Protein AF-A0A7F8Q062-F1 (afdb_monomer_lite)

Radius of gyration: 27.03 Å; chains: 1; bounding box: 58×28×88 Å

Secondary structure (DSSP, 8-state):
-----PPPPPP----------------TTSPPPHHHHHHHTTSTT---------------GGGTT-HHHHHHHHHHHHTTS--TTTT-----

pLDDT: mean 70.4, std 19.66, range [35.47, 91.94]

Organism: Leptonychotes weddellii (NCBI:txid9713)

Structure (mmCIF, N/CA/C/O backbone):
data_AF-A0A7F8Q062-F1
#
_entry.id   AF-A0A7F8Q062-F1
#
loop_
_atom_site.group_PDB
_atom_site.id
_atom_site.type_symbol
_atom_site.label_atom_id
_atom_site.label_alt_id
_atom_site.label_comp_id
_atom_site.label_asym_id
_atom_site.label_entity_id
_atom_site.label_seq_id
_atom_site.pdbx_PDB_ins_code
_atom_site.Cartn_x
_atom_site.Cartn_y
_atom_site.Cartn_z
_atom_site.occupancy
_atom_site.B_iso_or_equiv
_atom_site.auth_seq_id
_atom_site.auth_comp_id
_atom_site.auth_asym_id
_atom_site.auth_atom_id
_atom_site.pdbx_PDB_model_num
ATOM 1 N N . MET A 1 1 ? 47.638 -0.864 -69.551 1.00 38.69 1 MET A N 1
ATOM 2 C CA . MET A 1 1 ? 47.219 0.462 -69.050 1.00 38.69 1 MET A CA 1
ATOM 3 C C . MET A 1 1 ? 46.490 0.240 -67.738 1.00 38.69 1 MET A C 1
ATOM 5 O O . MET A 1 1 ? 45.505 -0.483 -67.732 1.00 38.69 1 MET A O 1
ATOM 9 N N . ALA A 1 2 ? 47.055 0.742 -66.641 1.00 39.53 2 ALA A N 1
ATOM 10 C CA . ALA A 1 2 ? 46.538 0.595 -65.284 1.00 39.53 2 ALA A CA 1
ATOM 11 C C . ALA A 1 2 ? 45.602 1.769 -64.959 1.00 39.53 2 ALA A C 1
ATOM 13 O O . ALA A 1 2 ? 45.969 2.914 -65.212 1.00 39.53 2 ALA A O 1
ATOM 14 N N . ALA A 1 3 ? 44.423 1.492 -64.405 1.00 48.88 3 ALA A N 1
ATOM 15 C CA . ALA A 1 3 ? 43.553 2.503 -63.816 1.00 48.88 3 ALA A CA 1
ATOM 16 C C . ALA A 1 3 ? 43.575 2.308 -62.296 1.00 48.88 3 ALA A C 1
ATOM 18 O O . ALA A 1 3 ? 43.066 1.314 -61.783 1.00 48.88 3 ALA A O 1
ATOM 19 N N . GLY A 1 4 ? 44.243 3.227 -61.599 1.00 35.47 4 GLY A N 1
ATOM 20 C CA . GLY A 1 4 ? 44.168 3.351 -60.150 1.00 35.47 4 GLY A CA 1
ATOM 21 C C . GLY A 1 4 ? 42.887 4.085 -59.770 1.00 35.47 4 GLY A C 1
ATOM 22 O O . GLY A 1 4 ? 42.647 5.190 -60.250 1.00 35.47 4 GLY A O 1
ATOM 23 N N . CYS A 1 5 ? 42.077 3.476 -58.911 1.00 42.22 5 CYS A N 1
ATOM 24 C CA . CYS A 1 5 ? 41.002 4.165 -58.209 1.00 42.22 5 CYS A CA 1
ATOM 25 C C . CYS A 1 5 ? 41.515 4.530 -56.816 1.00 42.22 5 CYS A C 1
ATOM 27 O O . CYS A 1 5 ? 41.791 3.651 -56.003 1.00 42.22 5 CYS A O 1
ATOM 29 N N . SER A 1 6 ? 41.677 5.828 -56.572 1.00 48.25 6 SER A N 1
ATOM 30 C CA . SER A 1 6 ? 41.986 6.382 -55.256 1.00 48.25 6 SER A CA 1
ATOM 31 C C . SER A 1 6 ? 40.781 6.236 -54.327 1.00 48.25 6 SER A C 1
ATOM 33 O O . SER A 1 6 ? 39.678 6.672 -54.651 1.00 48.25 6 SER A O 1
ATOM 35 N N . GLU A 1 7 ? 41.017 5.630 -53.168 1.00 43.94 7 GLU A N 1
ATOM 36 C CA . GLU A 1 7 ? 40.074 5.494 -52.061 1.00 43.94 7 GLU A CA 1
ATOM 37 C C . GLU A 1 7 ? 39.910 6.848 -51.346 1.00 43.94 7 GLU A C 1
ATOM 39 O O . GLU A 1 7 ? 40.891 7.495 -50.975 1.00 43.94 7 GLU A O 1
ATOM 44 N N . ALA A 1 8 ? 38.664 7.303 -51.195 1.00 50.50 8 ALA A N 1
ATOM 45 C CA . ALA A 1 8 ? 38.301 8.502 -50.443 1.00 50.50 8 ALA A CA 1
ATOM 46 C C . ALA A 1 8 ? 37.895 8.121 -49.001 1.00 50.50 8 ALA A C 1
ATOM 48 O O . ALA A 1 8 ? 37.325 7.047 -48.799 1.00 50.50 8 ALA A O 1
ATOM 49 N N . PRO A 1 9 ? 38.169 8.976 -47.996 1.00 52.66 9 PRO A N 1
ATOM 50 C CA . PRO A 1 9 ? 38.001 8.639 -46.582 1.00 52.66 9 PRO A CA 1
ATOM 51 C C . PRO A 1 9 ? 36.522 8.496 -46.176 1.00 52.66 9 PRO A C 1
ATOM 53 O O . PRO A 1 9 ? 35.660 9.179 -46.737 1.00 52.66 9 PRO A O 1
ATOM 56 N N . PRO A 1 10 ? 36.211 7.649 -45.175 1.00 51.53 10 PRO A N 1
ATOM 57 C CA . PRO A 1 10 ? 34.838 7.386 -44.768 1.00 51.53 10 PRO A CA 1
ATOM 58 C C . PRO A 1 10 ? 34.174 8.636 -44.163 1.00 51.53 10 PRO A C 1
ATOM 60 O O . PRO A 1 10 ? 34.799 9.354 -43.372 1.00 51.53 10 PRO A O 1
ATOM 63 N N . PRO A 1 11 ? 32.897 8.905 -44.493 1.00 40.22 11 PRO A N 1
ATOM 64 C CA . PRO A 1 11 ? 32.146 9.990 -43.885 1.00 40.22 11 PRO A CA 1
ATOM 65 C C . PRO A 1 11 ? 31.885 9.705 -42.403 1.00 40.22 11 PRO A C 1
ATOM 67 O O . PRO A 1 11 ? 31.528 8.597 -42.003 1.00 40.22 11 PRO A O 1
ATOM 70 N N . LYS A 1 12 ? 32.079 10.754 -41.596 1.00 38.97 12 LYS A N 1
ATOM 71 C CA . LYS A 1 12 ? 31.812 10.800 -40.159 1.00 38.97 12 LYS A CA 1
ATOM 72 C C . LYS A 1 12 ? 30.455 10.186 -39.816 1.00 38.97 12 LYS A C 1
ATOM 74 O O . LYS A 1 12 ? 29.452 10.514 -40.444 1.00 38.97 12 LYS A O 1
ATOM 79 N N . ALA A 1 13 ? 30.456 9.392 -38.748 1.00 46.62 13 ALA A N 1
ATOM 80 C CA . ALA A 1 13 ? 29.281 8.903 -38.047 1.00 46.62 13 ALA A CA 1
ATOM 81 C C . ALA A 1 13 ? 28.250 10.027 -37.845 1.00 46.62 13 ALA A C 1
ATOM 83 O O . ALA A 1 13 ? 28.412 10.907 -36.996 1.00 46.62 13 ALA A O 1
ATOM 84 N N . ALA A 1 14 ? 27.191 9.995 -38.650 1.00 38.16 14 ALA A N 1
ATOM 85 C CA . ALA A 1 14 ? 25.959 10.692 -38.354 1.00 38.16 14 ALA A CA 1
ATOM 86 C C . ALA A 1 14 ? 25.276 9.886 -37.249 1.00 38.16 14 ALA A C 1
ATOM 88 O O . ALA A 1 14 ? 24.744 8.807 -37.491 1.00 38.16 14 ALA A O 1
ATOM 89 N N . SER A 1 15 ? 25.401 10.396 -36.024 1.00 50.25 15 SER A N 1
ATOM 90 C CA . SER A 1 15 ? 24.698 9.929 -34.835 1.00 50.25 15 SER A CA 1
ATOM 91 C C . SER A 1 15 ? 23.221 9.756 -35.172 1.00 50.25 15 SER A C 1
ATOM 93 O O . SER A 1 15 ? 22.512 10.735 -35.407 1.00 50.25 15 SER A O 1
ATOM 95 N N . GLU A 1 16 ? 22.791 8.502 -35.242 1.00 45.69 16 GLU A N 1
ATOM 96 C CA . GLU A 1 16 ? 21.415 8.121 -35.501 1.00 45.69 16 GLU A CA 1
ATOM 97 C C . GLU A 1 16 ? 20.507 8.760 -34.445 1.00 45.69 16 GLU A C 1
ATOM 99 O O . GLU A 1 16 ? 20.707 8.576 -33.249 1.00 45.69 16 GLU A O 1
ATOM 104 N N . GLY A 1 17 ? 19.568 9.573 -34.940 1.00 39.94 17 GLY A N 1
ATOM 105 C CA . GLY A 1 17 ? 18.321 10.029 -34.330 1.00 39.94 17 GLY A CA 1
ATOM 106 C C . GLY A 1 17 ? 18.318 10.443 -32.853 1.00 39.94 17 GLY A C 1
ATOM 107 O O . GLY A 1 17 ? 18.463 9.598 -31.972 1.00 39.94 17 GLY A O 1
ATOM 108 N N . PRO A 1 18 ? 17.876 11.669 -32.5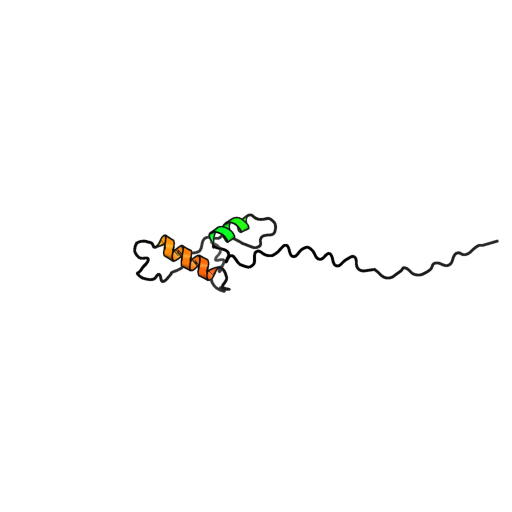16 1.00 44.41 18 PRO A N 1
ATOM 109 C CA . PRO A 1 18 ? 17.057 11.799 -31.329 1.00 44.41 18 PRO A CA 1
ATOM 110 C C . PRO A 1 18 ? 15.732 11.105 -31.656 1.00 44.41 18 PRO A C 1
ATOM 112 O O . PRO A 1 18 ? 14.770 11.739 -32.093 1.00 44.41 18 PRO A O 1
ATOM 115 N N . VAL A 1 19 ? 15.666 9.785 -31.450 1.00 41.25 19 VAL A N 1
ATOM 116 C CA . VAL A 1 19 ? 14.385 9.217 -31.060 1.00 41.25 19 VAL A CA 1
ATOM 117 C C . VAL A 1 19 ? 14.126 9.884 -29.718 1.00 41.25 19 VAL A C 1
ATOM 119 O O . VAL A 1 19 ? 14.699 9.553 -28.681 1.00 41.25 19 VAL A O 1
ATOM 122 N N . VAL A 1 20 ? 13.315 10.937 -29.766 1.00 48.97 20 VAL A N 1
ATOM 123 C CA . VAL A 1 20 ? 12.445 11.287 -28.660 1.00 48.97 20 VAL A CA 1
ATOM 124 C C . VAL A 1 20 ? 11.632 10.018 -28.467 1.00 48.97 20 VAL A C 1
ATOM 126 O O . VAL A 1 20 ? 10.557 9.848 -29.037 1.00 48.97 20 VAL A O 1
ATOM 129 N N . GLY A 1 21 ? 12.226 9.056 -27.749 1.00 43.34 21 GLY A N 1
ATOM 130 C CA . GLY A 1 21 ? 11.492 8.005 -27.096 1.00 43.34 21 GLY A CA 1
ATOM 131 C C . GLY A 1 21 ? 10.439 8.792 -26.375 1.00 43.34 21 GLY A C 1
ATOM 132 O O . GLY A 1 21 ? 10.787 9.664 -25.575 1.00 43.34 21 GLY A O 1
ATOM 133 N N . GLN A 1 22 ? 9.195 8.625 -26.824 1.00 48.28 22 GLN A N 1
ATOM 134 C CA . GLN A 1 22 ? 8.058 9.264 -26.212 1.00 48.28 22 GLN A CA 1
ATOM 135 C C . GLN A 1 22 ? 8.300 9.056 -24.728 1.00 48.28 22 GLN A C 1
ATOM 137 O O . GLN A 1 22 ? 8.289 7.917 -24.255 1.00 48.28 22 GLN A O 1
ATOM 142 N N . ALA A 1 23 ? 8.639 10.137 -24.022 1.00 50.25 23 ALA A N 1
ATOM 143 C CA . ALA A 1 23 ? 8.527 10.194 -22.587 1.00 50.25 23 ALA A CA 1
ATOM 144 C C . ALA A 1 23 ? 7.020 10.108 -22.413 1.00 50.25 23 ALA A C 1
ATOM 146 O O . ALA A 1 23 ? 6.332 11.127 -22.385 1.00 50.25 23 ALA A O 1
ATOM 147 N N . GLY A 1 24 ? 6.518 8.876 -22.566 1.00 49.12 24 GLY A N 1
ATOM 148 C CA . GLY A 1 24 ? 5.121 8.536 -22.639 1.00 49.12 24 GLY A CA 1
ATOM 149 C C . GLY A 1 24 ? 4.600 9.132 -21.379 1.00 49.12 24 GLY A C 1
ATOM 150 O O . GLY A 1 24 ? 5.112 8.745 -20.330 1.00 49.12 24 GLY A O 1
AT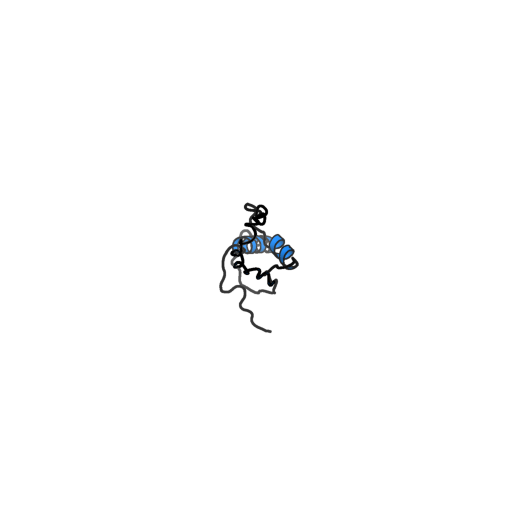OM 151 N N . VAL A 1 25 ? 3.775 10.170 -21.560 1.00 46.81 25 VAL A N 1
ATOM 152 C CA . VAL A 1 25 ? 3.307 11.101 -20.541 1.00 46.81 25 VAL A CA 1
ATOM 153 C C . VAL A 1 25 ? 3.381 10.372 -19.223 1.00 46.81 25 VAL A C 1
ATOM 155 O O . VAL A 1 25 ? 2.550 9.497 -18.969 1.00 46.81 25 VAL A O 1
ATOM 158 N N . LEU A 1 26 ? 4.469 10.606 -18.469 1.00 53.53 26 LEU A N 1
ATOM 159 C CA . LEU A 1 26 ? 4.580 10.007 -17.148 1.00 53.53 26 LEU A CA 1
ATOM 160 C C . LEU A 1 26 ? 3.258 10.396 -16.501 1.00 53.53 26 LEU A C 1
ATOM 162 O O . LEU A 1 26 ? 2.905 11.575 -16.637 1.00 53.53 26 LEU A O 1
ATOM 166 N N . PRO A 1 27 ? 2.489 9.465 -15.910 1.00 57.31 27 PRO A N 1
ATOM 167 C CA . PRO A 1 27 ? 1.316 9.823 -15.136 1.00 57.31 27 PRO A CA 1
ATOM 168 C C . PRO A 1 27 ? 1.808 10.658 -13.949 1.00 57.31 27 PRO A C 1
ATOM 170 O O . PRO A 1 27 ? 2.023 10.192 -12.839 1.00 57.31 27 PRO A O 1
ATOM 173 N N . CYS A 1 28 ? 2.095 11.915 -14.241 1.00 49.66 28 CYS A N 1
ATOM 174 C CA . CYS A 1 28 ? 2.238 13.007 -13.336 1.00 49.66 28 CYS A CA 1
ATOM 175 C C . CYS A 1 28 ? 0.797 13.283 -12.944 1.00 49.66 28 CYS A C 1
ATOM 177 O O . CYS A 1 28 ? -0.022 13.528 -13.831 1.00 49.66 28 CYS A O 1
ATOM 179 N N . LEU A 1 29 ? 0.519 13.247 -11.641 1.00 54.62 29 LEU A N 1
ATOM 180 C CA . LEU A 1 29 ? -0.708 13.720 -10.981 1.00 54.62 29 LEU A CA 1
ATOM 181 C C . LEU A 1 29 ? -1.666 12.668 -10.395 1.00 54.62 29 LEU A C 1
ATOM 183 O O . LEU A 1 29 ? -2.739 13.050 -9.948 1.00 54.62 29 LEU A O 1
ATOM 187 N N . GLU A 1 30 ? -1.277 11.404 -10.239 1.00 60.25 30 GLU A N 1
ATOM 188 C CA . GLU A 1 30 ? -1.835 10.578 -9.154 1.00 60.25 30 GLU A CA 1
ATOM 189 C C . GLU A 1 30 ? -0.669 10.164 -8.263 1.00 60.25 30 GLU A C 1
ATOM 191 O O . GLU A 1 30 ? 0.279 9.538 -8.741 1.00 60.25 30 GLU A O 1
ATOM 196 N N . LEU A 1 31 ? -0.685 10.564 -6.983 1.00 60.38 31 LEU A N 1
ATOM 197 C CA . LEU A 1 31 ? 0.313 10.060 -6.041 1.00 60.38 31 LEU A CA 1
ATOM 198 C C . LEU A 1 31 ? 0.208 8.531 -6.062 1.00 60.38 31 LEU A C 1
ATOM 200 O O . LEU A 1 31 ? -0.873 8.010 -5.770 1.00 60.38 31 LEU A O 1
ATOM 204 N N . PRO A 1 32 ? 1.284 7.804 -6.409 1.00 72.06 32 PRO A N 1
ATOM 205 C CA . PRO A 1 32 ? 1.231 6.358 -6.391 1.00 72.06 32 PRO A CA 1
ATOM 206 C C . PRO A 1 32 ? 0.866 5.922 -4.975 1.00 72.06 32 PRO A C 1
ATOM 208 O O . PRO A 1 32 ? 1.528 6.278 -4.003 1.00 72.06 32 PRO A O 1
ATOM 211 N N . THR A 1 33 ? -0.230 5.178 -4.859 1.00 85.62 33 THR A N 1
ATOM 212 C CA . THR A 1 33 ? -0.577 4.509 -3.608 1.00 85.62 33 THR A CA 1
ATOM 213 C C . THR A 1 33 ? 0.349 3.318 -3.418 1.00 85.62 33 THR A C 1
ATOM 215 O O . THR A 1 33 ? 0.865 2.744 -4.385 1.00 85.62 33 THR A O 1
ATOM 218 N N . TYR A 1 34 ? 0.524 2.879 -2.177 1.00 86.25 34 TYR A N 1
ATOM 219 C CA . TYR A 1 34 ? 1.287 1.672 -1.880 1.00 86.25 34 TYR A CA 1
ATOM 220 C C . TYR A 1 34 ? 0.756 0.454 -2.652 1.00 86.25 34 TYR A C 1
ATOM 222 O O . TYR A 1 34 ? 1.533 -0.336 -3.181 1.00 86.25 34 TYR A O 1
ATOM 230 N N . ALA A 1 35 ? -0.567 0.337 -2.805 1.00 86.81 35 ALA A N 1
ATOM 231 C CA . ALA A 1 35 ? -1.182 -0.735 -3.586 1.00 86.81 35 ALA A CA 1
ATOM 232 C C . ALA A 1 35 ? -0.800 -0.681 -5.077 1.00 86.81 35 ALA A C 1
ATOM 234 O O . ALA A 1 35 ? -0.507 -1.720 -5.671 1.00 86.81 35 ALA A O 1
ATOM 235 N N . ALA A 1 36 ? -0.759 0.516 -5.671 1.00 87.44 36 ALA A N 1
ATOM 236 C CA . ALA A 1 36 ? -0.312 0.698 -7.050 1.00 87.44 36 ALA A CA 1
ATOM 237 C C . ALA A 1 36 ? 1.175 0.342 -7.209 1.00 87.44 36 ALA A C 1
ATOM 239 O O . ALA A 1 36 ? 1.543 -0.367 -8.145 1.00 87.44 36 ALA A O 1
ATOM 240 N N . ALA A 1 37 ? 2.022 0.743 -6.256 1.00 86.94 37 ALA A N 1
ATOM 241 C CA . ALA A 1 37 ? 3.433 0.366 -6.247 1.00 86.94 37 ALA A CA 1
ATOM 242 C C . ALA A 1 37 ? 3.623 -1.158 -6.156 1.00 86.94 37 ALA A C 1
ATOM 244 O O . ALA A 1 37 ? 4.445 -1.713 -6.882 1.00 86.94 37 ALA A O 1
ATOM 245 N N . CYS A 1 38 ? 2.822 -1.857 -5.342 1.00 86.88 38 CYS A N 1
ATOM 246 C CA . CYS A 1 38 ? 2.838 -3.321 -5.277 1.00 86.88 38 CYS A CA 1
ATOM 247 C C . CYS A 1 38 ? 2.505 -3.984 -6.621 1.00 86.88 38 CYS A C 1
ATOM 249 O O . CYS A 1 38 ? 3.110 -5.000 -6.957 1.00 86.88 38 CYS A O 1
ATOM 251 N N . ALA A 1 39 ? 1.583 -3.421 -7.409 1.00 88.50 39 ALA A N 1
ATOM 252 C CA . ALA A 1 39 ? 1.269 -3.947 -8.739 1.00 88.50 39 ALA A CA 1
ATOM 253 C C . ALA A 1 39 ? 2.464 -3.832 -9.705 1.00 88.50 39 ALA A C 1
ATOM 255 O O . ALA A 1 39 ? 2.681 -4.717 -10.533 1.00 88.50 39 ALA A O 1
ATOM 256 N N . LEU A 1 40 ? 3.281 -2.784 -9.555 1.00 87.88 40 LEU A N 1
ATOM 257 C CA . LEU A 1 40 ? 4.472 -2.546 -10.375 1.00 87.88 40 LEU A CA 1
ATOM 258 C C . LEU A 1 40 ? 5.666 -3.441 -10.015 1.00 87.88 40 LEU A C 1
ATOM 260 O O . LEU A 1 40 ? 6.594 -3.545 -10.816 1.00 87.88 40 LEU A O 1
ATOM 264 N N . VAL A 1 41 ? 5.663 -4.111 -8.859 1.00 89.12 41 VAL A N 1
ATOM 265 C CA . VAL A 1 41 ? 6.747 -5.032 -8.454 1.00 89.12 41 VAL A CA 1
ATOM 266 C C . VAL A 1 41 ? 6.927 -6.164 -9.471 1.00 89.12 41 VAL A C 1
ATOM 268 O O . VAL A 1 41 ? 8.049 -6.566 -9.751 1.00 89.12 41 VAL A O 1
ATOM 271 N N . ASN A 1 42 ? 5.837 -6.636 -10.083 1.00 86.12 42 ASN A N 1
ATOM 272 C CA . ASN A 1 42 ? 5.878 -7.711 -11.081 1.00 86.12 42 ASN A CA 1
ATOM 273 C C . ASN A 1 42 ? 6.090 -7.209 -12.522 1.00 86.12 42 ASN A C 1
ATOM 275 O O . ASN A 1 42 ? 6.065 -8.005 -13.462 1.00 86.12 42 ASN A O 1
ATOM 279 N N . SER A 1 43 ? 6.26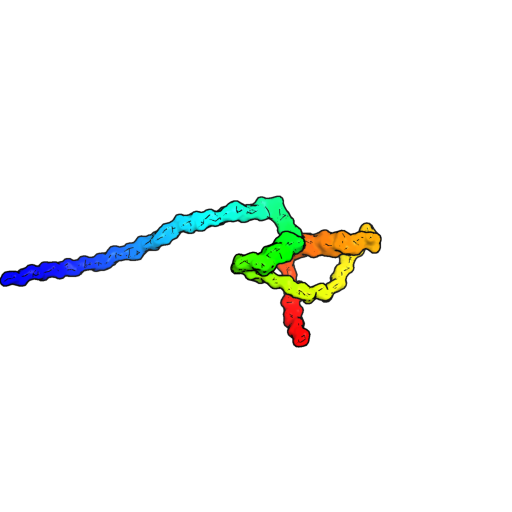1 -5.899 -12.725 1.00 88.75 43 SER A N 1
ATOM 280 C CA . SER A 1 43 ? 6.461 -5.326 -14.056 1.00 88.75 43 SER A CA 1
ATOM 281 C C . SER A 1 43 ? 7.876 -5.592 -14.577 1.00 88.75 43 SER A C 1
ATOM 283 O O . SER A 1 43 ? 8.853 -5.614 -13.824 1.00 88.75 43 SER A O 1
ATOM 285 N N . ARG A 1 44 ? 8.007 -5.763 -15.897 1.00 88.31 44 ARG A N 1
ATOM 286 C CA . ARG A 1 44 ? 9.309 -5.925 -16.560 1.00 88.31 44 ARG A CA 1
ATOM 287 C C . ARG A 1 44 ? 10.154 -4.668 -16.344 1.00 88.31 44 ARG A C 1
ATOM 289 O O . ARG A 1 44 ? 9.660 -3.560 -16.516 1.00 88.31 44 ARG A O 1
ATOM 296 N N . TYR A 1 45 ? 11.427 -4.862 -15.997 1.00 87.81 45 TYR A N 1
ATOM 297 C CA . TYR A 1 45 ? 12.392 -3.788 -15.711 1.00 87.81 45 TYR A CA 1
ATOM 298 C C . TYR A 1 45 ? 12.050 -2.904 -14.496 1.00 87.81 45 TYR A C 1
ATOM 300 O O . TYR A 1 45 ? 12.659 -1.852 -14.315 1.00 87.81 45 TYR A O 1
ATOM 308 N N . SER A 1 46 ? 11.116 -3.327 -13.636 1.00 85.75 46 SER A N 1
ATOM 309 C CA . SER A 1 46 ? 10.878 -2.674 -12.346 1.00 85.75 46 SER A CA 1
ATOM 310 C C . SER A 1 46 ? 12.054 -2.908 -11.395 1.00 85.75 46 SER A C 1
ATOM 312 O O . SER A 1 46 ? 12.543 -4.029 -11.268 1.00 85.75 46 SER A O 1
ATOM 314 N N . CYS A 1 47 ? 12.502 -1.857 -10.706 1.00 87.81 47 CYS A N 1
ATOM 315 C CA . CYS A 1 47 ? 13.511 -1.935 -9.642 1.00 87.81 47 CYS A CA 1
ATOM 316 C C . CYS A 1 47 ? 12.894 -2.063 -8.237 1.00 87.81 47 CYS A C 1
ATOM 318 O O . CYS A 1 47 ? 13.608 -2.007 -7.235 1.00 87.81 47 CYS A O 1
ATOM 320 N N . LEU A 1 48 ? 11.569 -2.212 -8.148 1.00 86.94 48 LEU A N 1
ATOM 321 C CA . LEU A 1 48 ? 10.853 -2.316 -6.882 1.00 86.94 48 LEU A CA 1
ATOM 322 C C . LEU A 1 48 ? 10.968 -3.729 -6.302 1.00 86.94 48 LEU A C 1
ATOM 324 O O . LEU A 1 48 ? 10.780 -4.718 -7.005 1.00 86.94 48 LEU A O 1
ATOM 328 N N . VAL A 1 49 ? 11.198 -3.818 -4.992 1.00 86.38 49 VAL A N 1
ATOM 329 C CA . VAL A 1 49 ? 11.225 -5.083 -4.248 1.00 86.38 49 VAL A CA 1
ATOM 330 C C . VAL A 1 49 ? 10.217 -5.012 -3.108 1.00 86.38 49 VAL A C 1
ATOM 332 O O . VAL A 1 49 ? 10.245 -4.084 -2.299 1.00 86.38 49 VAL A O 1
ATOM 335 N N . ALA A 1 50 ? 9.333 -6.006 -3.020 1.00 85.69 50 ALA A N 1
ATOM 336 C CA . ALA A 1 50 ? 8.446 -6.179 -1.875 1.00 85.69 50 ALA A CA 1
ATOM 337 C C . ALA A 1 50 ? 9.084 -7.147 -0.870 1.00 85.69 50 ALA A C 1
ATOM 339 O O . ALA A 1 50 ? 9.361 -8.298 -1.200 1.00 85.69 50 ALA A O 1
ATOM 340 N N . GLY A 1 51 ? 9.300 -6.684 0.362 1.00 84.88 51 GLY A N 1
ATOM 341 C CA . GLY A 1 51 ? 9.840 -7.496 1.451 1.00 84.88 51 GLY A CA 1
ATOM 342 C C . GLY A 1 51 ? 9.064 -7.295 2.756 1.00 84.88 51 GLY A C 1
ATOM 343 O O . GLY A 1 51 ? 8.448 -6.242 2.950 1.00 84.88 51 GLY A O 1
ATOM 344 N N . PRO A 1 52 ? 9.070 -8.285 3.667 1.00 83.56 52 PRO A N 1
ATOM 345 C CA . PRO A 1 52 ? 8.484 -8.120 4.989 1.00 83.56 52 PRO A CA 1
ATOM 346 C C . PRO A 1 52 ? 9.274 -7.072 5.784 1.00 83.56 52 PRO A C 1
ATOM 348 O O . PRO A 1 52 ? 10.496 -7.141 5.883 1.00 83.56 52 PRO A O 1
ATOM 351 N N . HIS A 1 53 ? 8.573 -6.112 6.387 1.00 83.50 53 HIS A N 1
ATOM 352 C CA . HIS A 1 53 ? 9.183 -5.071 7.213 1.00 83.50 53 HIS A CA 1
ATOM 353 C C . HIS A 1 53 ? 8.390 -4.876 8.506 1.00 83.50 53 HIS A C 1
ATOM 355 O O . HIS A 1 53 ? 7.159 -4.821 8.495 1.00 83.50 53 HIS A O 1
ATOM 361 N N . ARG A 1 54 ? 9.095 -4.766 9.639 1.00 85.31 54 ARG A N 1
ATOM 362 C CA . ARG A 1 54 ? 8.491 -4.669 10.972 1.00 85.31 54 ARG A CA 1
ATOM 363 C C . ARG A 1 54 ? 8.991 -3.406 11.666 1.00 85.31 54 ARG A C 1
ATOM 365 O O . ARG A 1 54 ? 10.176 -3.284 11.955 1.00 85.31 54 ARG A O 1
ATOM 372 N N . ARG A 1 55 ? 8.078 -2.467 11.925 1.00 85.19 55 ARG A N 1
ATOM 373 C CA . ARG A 1 55 ? 8.379 -1.165 12.536 1.00 85.19 55 ARG A CA 1
ATOM 374 C C . ARG A 1 55 ? 7.290 -0.731 13.506 1.00 85.19 55 ARG A C 1
ATOM 376 O O . ARG A 1 55 ? 6.145 -1.167 13.397 1.00 85.19 55 ARG A O 1
ATOM 383 N N . HIS A 1 56 ? 7.644 0.157 14.426 1.00 88.44 56 HIS A N 1
ATOM 384 C CA . HIS A 1 56 ? 6.670 0.839 15.272 1.00 88.44 56 HIS A CA 1
ATOM 385 C C . HIS A 1 56 ? 6.111 2.056 14.531 1.00 88.44 56 HIS A C 1
ATOM 387 O O . HIS A 1 56 ? 6.869 2.812 13.928 1.00 88.44 56 HIS A O 1
ATOM 393 N N . ILE A 1 57 ? 4.789 2.228 14.566 1.00 87.00 57 ILE A N 1
ATOM 394 C CA . ILE A 1 57 ? 4.092 3.343 13.917 1.00 87.00 57 ILE A CA 1
ATOM 395 C C . ILE A 1 57 ? 3.274 4.068 14.979 1.00 87.00 57 ILE A C 1
ATOM 397 O O . ILE A 1 57 ? 2.439 3.457 15.648 1.00 87.00 57 ILE A O 1
ATOM 401 N N . ALA A 1 58 ? 3.504 5.371 15.114 1.00 89.56 58 ALA A N 1
ATOM 402 C CA . ALA A 1 58 ? 2.647 6.235 15.907 1.00 89.56 58 ALA A CA 1
ATOM 403 C C . ALA A 1 58 ? 1.406 6.583 15.075 1.00 89.56 58 ALA A C 1
ATOM 405 O O . ALA A 1 58 ? 1.491 7.336 14.110 1.00 89.56 58 ALA A O 1
ATOM 406 N N . LEU A 1 59 ? 0.257 6.008 15.429 1.00 90.31 59 LEU A N 1
ATOM 407 C CA . LEU A 1 59 ? -1.025 6.346 14.811 1.00 90.31 59 LEU A CA 1
ATOM 408 C C . LEU A 1 59 ? -1.786 7.324 15.699 1.00 90.31 59 LEU A C 1
ATOM 410 O O . LEU A 1 59 ? -1.799 7.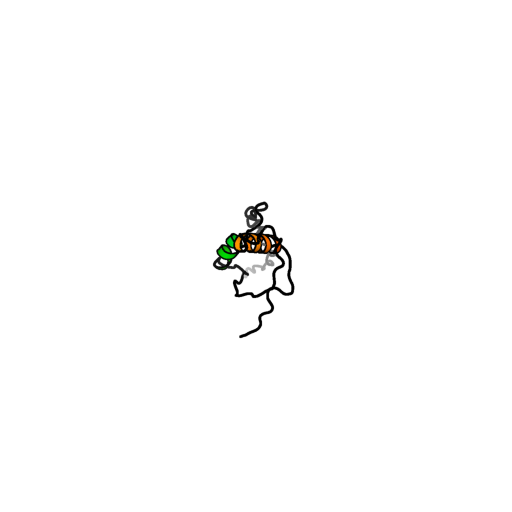181 16.922 1.00 90.31 59 LEU A O 1
ATOM 414 N N . SER A 1 60 ? -2.479 8.283 15.086 1.00 89.62 60 SER A N 1
ATOM 415 C CA . SER A 1 60 ? -3.372 9.169 15.830 1.00 89.62 60 SER A CA 1
ATOM 416 C C . SER A 1 60 ? -4.493 8.371 16.520 1.00 89.62 60 SER A C 1
ATOM 418 O O . SER A 1 60 ? -4.997 7.402 15.940 1.00 89.62 60 SER A O 1
ATOM 420 N N . PRO A 1 61 ? -4.985 8.814 17.696 1.00 91.94 61 PRO A N 1
ATOM 421 C CA . PRO A 1 61 ? -6.082 8.147 18.411 1.00 91.94 61 PRO A CA 1
ATOM 422 C C . PRO A 1 61 ? -7.362 7.967 17.578 1.00 91.94 61 PRO A C 1
ATOM 424 O O . PRO A 1 61 ? -8.137 7.041 17.805 1.00 91.94 61 PRO A O 1
ATOM 427 N N . ARG A 1 62 ? -7.555 8.801 16.547 1.00 91.69 62 ARG A N 1
ATOM 428 C CA . ARG A 1 62 ? -8.657 8.700 15.572 1.00 91.69 62 ARG A CA 1
ATOM 429 C C . ARG A 1 62 ? -8.731 7.332 14.879 1.00 91.69 62 ARG A C 1
ATOM 431 O O . ARG A 1 62 ? -9.810 6.924 14.458 1.00 91.69 62 ARG A O 1
ATOM 438 N N . TYR A 1 63 ? -7.615 6.604 14.796 1.00 90.25 63 TYR A N 1
ATOM 439 C CA . TYR A 1 63 ? -7.530 5.293 14.149 1.00 90.25 63 TYR A CA 1
ATOM 440 C C . TYR A 1 63 ? -7.602 4.104 15.124 1.00 90.25 63 TYR A C 1
ATOM 442 O O . TYR A 1 63 ? -7.372 2.974 14.695 1.00 90.25 63 TYR A O 1
ATOM 450 N N . LEU A 1 64 ? -7.954 4.294 16.405 1.00 88.12 64 LEU A N 1
ATOM 451 C CA . LEU A 1 64 ? -8.013 3.207 17.405 1.00 88.12 64 LEU A CA 1
ATOM 452 C C . LEU A 1 64 ? -8.862 2.000 16.954 1.00 88.12 64 LEU A C 1
ATOM 454 O O . LEU A 1 64 ? -8.424 0.859 17.102 1.00 88.12 64 LEU A O 1
ATOM 458 N N . ASN A 1 65 ? -10.009 2.255 16.313 1.00 90.44 65 ASN A N 1
ATOM 459 C CA . ASN A 1 65 ? -10.906 1.229 15.753 1.00 90.44 65 ASN A CA 1
ATOM 460 C C . ASN A 1 65 ? -10.680 0.961 14.253 1.00 90.44 65 ASN A C 1
ATOM 462 O O . ASN A 1 65 ? -11.368 0.144 13.647 1.00 90.44 65 ASN A O 1
ATOM 466 N N . ARG A 1 66 ? -9.739 1.672 13.623 1.00 91.81 66 ARG A N 1
A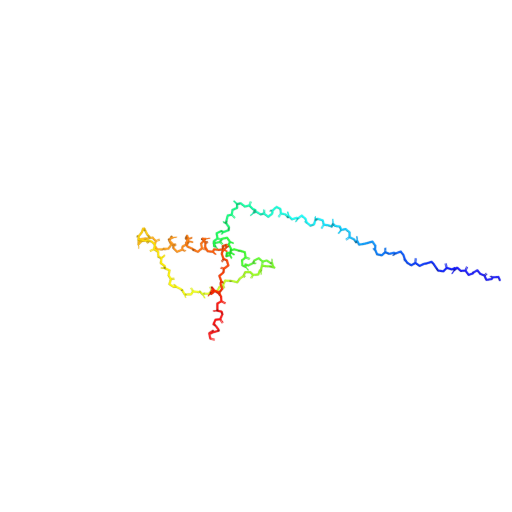TOM 467 C CA . ARG A 1 66 ? -9.463 1.626 12.177 1.00 91.81 66 ARG A CA 1
ATOM 468 C C . ARG A 1 66 ? -7.963 1.580 11.904 1.00 91.81 66 ARG A C 1
ATOM 470 O O . ARG A 1 66 ? -7.455 2.255 11.011 1.00 91.81 66 ARG A O 1
ATOM 477 N N . LYS A 1 67 ? -7.246 0.755 12.673 1.00 91.50 67 LYS A N 1
ATOM 478 C CA . LYS A 1 67 ? -5.778 0.669 12.626 1.00 91.50 67 LYS A CA 1
ATOM 479 C C . LYS A 1 67 ? -5.264 0.388 11.214 1.00 91.50 67 LYS A C 1
ATOM 481 O O . LYS A 1 67 ? -4.333 1.042 10.766 1.00 91.50 67 LYS A O 1
ATOM 486 N N . ARG A 1 68 ? -5.917 -0.529 10.482 1.00 91.25 68 ARG A N 1
ATOM 487 C CA . ARG A 1 68 ? -5.556 -0.861 9.089 1.00 91.25 68 ARG A CA 1
ATOM 488 C C . ARG A 1 68 ? -5.608 0.360 8.170 1.00 91.25 68 ARG A C 1
ATOM 490 O O . ARG A 1 68 ? -4.744 0.495 7.316 1.00 91.25 68 ARG A O 1
ATOM 497 N N . THR A 1 69 ? -6.596 1.232 8.348 1.00 91.56 69 THR A N 1
ATOM 498 C CA . THR A 1 69 ? -6.745 2.455 7.551 1.00 91.56 69 THR A CA 1
ATOM 499 C C . THR A 1 69 ? -5.624 3.443 7.856 1.00 91.56 69 THR A C 1
ATOM 501 O O . THR A 1 69 ? -4.944 3.869 6.934 1.00 91.56 69 THR A O 1
ATOM 504 N N . GLY A 1 70 ? -5.347 3.711 9.136 1.00 91.38 70 GLY A N 1
ATOM 505 C CA . GLY A 1 70 ? -4.260 4.619 9.519 1.00 91.38 70 GLY A CA 1
ATOM 506 C C . GLY A 1 70 ? -2.876 4.128 9.079 1.00 91.38 70 GLY A C 1
ATOM 507 O O . GLY A 1 70 ? -2.039 4.923 8.670 1.00 91.38 70 GLY A O 1
ATOM 508 N N . ILE A 1 71 ? -2.642 2.810 9.098 1.00 90.38 71 ILE A N 1
ATOM 509 C CA . ILE A 1 71 ? -1.394 2.227 8.580 1.00 90.38 71 ILE A CA 1
ATOM 510 C C . ILE A 1 71 ? -1.273 2.441 7.069 1.00 90.38 71 ILE A C 1
ATOM 512 O O . ILE A 1 71 ? -0.193 2.790 6.605 1.00 90.38 71 ILE A O 1
ATOM 516 N N . ARG A 1 72 ? -2.354 2.237 6.303 1.00 88.75 72 ARG A N 1
ATOM 517 C CA . ARG A 1 72 ? -2.351 2.458 4.847 1.00 88.75 72 ARG A CA 1
ATOM 518 C C . ARG A 1 72 ? -2.029 3.908 4.509 1.00 88.75 72 ARG A C 1
ATOM 520 O O . ARG A 1 72 ? -1.107 4.138 3.746 1.00 88.75 72 ARG A O 1
ATOM 527 N N . GLU A 1 73 ? -2.702 4.856 5.155 1.00 88.50 73 GLU A N 1
ATOM 528 C CA . GLU A 1 73 ? -2.454 6.288 4.946 1.00 88.50 73 GLU A CA 1
ATOM 529 C C . GLU A 1 73 ? -1.005 6.679 5.275 1.00 88.50 73 GLU A C 1
ATOM 531 O O . GLU A 1 73 ? -0.381 7.429 4.528 1.00 88.50 73 GLU A O 1
ATOM 536 N N . GLN A 1 74 ? -0.430 6.119 6.345 1.00 88.31 74 GLN A N 1
ATOM 537 C CA . GLN A 1 74 ? 0.978 6.337 6.680 1.00 88.31 74 GLN A CA 1
ATOM 538 C C . GLN A 1 74 ? 1.928 5.762 5.618 1.00 88.31 74 GLN A C 1
ATOM 540 O O . GLN A 1 74 ? 2.931 6.390 5.285 1.00 88.31 74 GLN A O 1
ATOM 545 N N . LEU A 1 75 ? 1.637 4.565 5.098 1.00 87.56 75 LEU A N 1
ATOM 546 C CA . LEU A 1 75 ? 2.427 3.950 4.027 1.00 87.56 75 LEU A CA 1
ATOM 547 C C . LEU A 1 75 ? 2.340 4.764 2.731 1.00 87.56 75 LEU A C 1
ATOM 549 O O . LEU A 1 75 ? 3.364 4.990 2.091 1.00 87.56 75 LEU A O 1
ATOM 553 N N . ASP A 1 76 ? 1.146 5.239 2.382 1.00 87.94 76 ASP A N 1
ATOM 554 C CA . ASP A 1 76 ? 0.912 6.062 1.195 1.00 87.94 76 ASP A CA 1
ATOM 555 C C . ASP A 1 76 ? 1.660 7.408 1.298 1.00 87.94 76 ASP A C 1
ATOM 557 O O . ASP A 1 76 ? 2.294 7.840 0.338 1.00 87.94 76 ASP A O 1
ATOM 561 N N . ALA A 1 77 ? 1.683 8.037 2.480 1.00 85.75 77 ALA A N 1
ATOM 562 C CA . ALA A 1 77 ? 2.412 9.289 2.717 1.00 85.75 77 ALA A CA 1
ATOM 563 C C . ALA A 1 77 ? 3.947 9.141 2.671 1.00 85.75 77 ALA A C 1
ATOM 565 O O . ALA A 1 77 ? 4.669 10.101 2.389 1.00 85.75 77 ALA A O 1
ATOM 566 N N . GLU A 1 78 ? 4.468 7.955 2.979 1.00 84.56 78 GLU A N 1
ATOM 567 C CA . GLU A 1 78 ? 5.905 7.677 2.970 1.00 84.56 78 GLU A CA 1
ATOM 568 C C . GLU A 1 78 ? 6.428 7.218 1.604 1.00 84.56 78 GLU A C 1
ATOM 570 O O . GLU A 1 78 ? 7.633 7.292 1.379 1.00 84.56 78 GLU A O 1
ATOM 575 N N . LEU A 1 79 ? 5.561 6.785 0.681 1.00 81.25 79 LEU A N 1
ATOM 576 C CA . LEU A 1 79 ? 5.969 6.178 -0.592 1.00 81.25 79 LEU A CA 1
ATOM 577 C C . LEU A 1 79 ? 6.868 7.086 -1.452 1.00 81.25 79 LEU A C 1
ATOM 579 O O . LEU A 1 79 ? 7.715 6.605 -2.199 1.00 81.25 79 LEU A O 1
ATOM 583 N N . LEU A 1 80 ? 6.701 8.404 -1.328 1.00 75.25 80 LEU A N 1
ATOM 584 C CA . LEU A 1 80 ? 7.471 9.412 -2.064 1.00 75.25 80 LEU A CA 1
ATOM 585 C C . LEU A 1 80 ? 8.615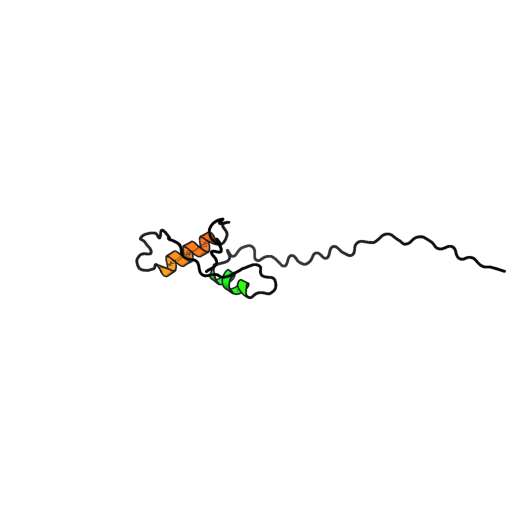 10.022 -1.241 1.00 75.25 80 LEU A C 1
ATOM 587 O O . LEU A 1 80 ? 9.250 10.984 -1.674 1.00 75.25 80 LEU A O 1
ATOM 591 N N . ARG A 1 81 ? 8.883 9.493 -0.042 1.00 82.38 81 ARG A N 1
ATOM 592 C CA . ARG A 1 81 ? 9.932 9.991 0.852 1.00 82.38 81 ARG A CA 1
ATOM 593 C C . ARG A 1 81 ? 11.102 9.020 0.877 1.00 82.38 81 ARG A C 1
ATOM 595 O O . ARG A 1 81 ? 10.966 7.865 1.281 1.00 82.38 81 ARG A O 1
ATOM 602 N N . TYR A 1 82 ? 12.283 9.520 0.518 1.00 80.19 82 TYR A N 1
ATOM 603 C CA . TYR A 1 82 ? 13.517 8.764 0.702 1.00 80.19 82 TYR A CA 1
ATOM 604 C C . TYR A 1 82 ? 13.685 8.381 2.178 1.00 80.19 82 TYR A C 1
ATOM 606 O O . TYR A 1 82 ? 13.553 9.222 3.069 1.00 80.19 82 TYR A O 1
ATOM 614 N N . SER A 1 83 ? 13.964 7.103 2.424 1.00 74.69 83 SER A N 1
ATOM 615 C CA . SER A 1 83 ? 14.117 6.547 3.763 1.00 74.69 83 SER A CA 1
ATOM 616 C C . SER A 1 83 ? 15.354 5.663 3.811 1.00 74.69 83 SER A C 1
ATOM 618 O O . SER A 1 83 ? 15.400 4.605 3.198 1.00 74.69 83 SER A O 1
ATOM 620 N N . GLU A 1 84 ? 16.345 6.067 4.597 1.00 72.81 84 GLU A N 1
ATOM 621 C CA . GLU A 1 84 ? 17.610 5.333 4.746 1.00 72.81 84 GLU A CA 1
ATOM 622 C C . GLU A 1 84 ? 17.447 4.006 5.517 1.00 72.81 84 GLU A C 1
ATOM 624 O O . GLU A 1 84 ? 18.275 3.103 5.442 1.00 72.81 84 GLU A O 1
ATOM 629 N N . ARG A 1 85 ? 16.356 3.865 6.281 1.00 65.88 85 ARG A N 1
ATOM 630 C CA . ARG A 1 85 ? 16.173 2.784 7.265 1.00 65.88 85 ARG A CA 1
ATOM 631 C C . ARG A 1 85 ? 15.154 1.714 6.851 1.00 65.88 85 ARG A C 1
ATOM 633 O O . ARG A 1 85 ? 15.044 0.691 7.524 1.00 65.88 85 ARG A O 1
ATOM 640 N N . THR A 1 86 ? 14.392 1.931 5.780 1.00 61.34 86 THR A N 1
ATOM 641 C CA . THR A 1 86 ? 13.263 1.057 5.396 1.00 61.34 86 THR A CA 1
ATOM 642 C C . THR A 1 86 ? 13.709 -0.277 4.809 1.00 61.34 86 THR A C 1
ATOM 644 O O . THR A 1 86 ? 12.991 -1.264 4.947 1.00 61.34 86 THR A O 1
ATOM 647 N N . PHE A 1 87 ? 14.911 -0.339 4.236 1.00 54.84 87 PHE A N 1
ATOM 648 C CA . PHE A 1 87 ? 15.461 -1.543 3.621 1.00 54.84 87 PHE A CA 1
ATOM 649 C C . PHE A 1 87 ? 16.830 -1.893 4.213 1.00 54.84 87 PHE A C 1
ATOM 651 O O . PHE A 1 87 ? 17.798 -2.122 3.497 1.00 54.84 87 PHE A O 1
ATOM 658 N N . GLN A 1 88 ? 16.944 -1.932 5.545 1.00 55.06 88 GLN A N 1
ATOM 659 C CA . GLN A 1 88 ? 18.055 -2.677 6.134 1.00 55.06 88 GLN A CA 1
ATOM 660 C C . GLN A 1 88 ? 17.756 -4.158 5.932 1.00 55.06 88 GLN A C 1
ATOM 662 O O . GLN A 1 88 ? 17.027 -4.767 6.716 1.00 55.06 88 GLN A O 1
ATOM 667 N N . SER A 1 89 ? 18.279 -4.701 4.834 1.00 48.19 89 SER A N 1
ATOM 668 C CA . SER A 1 89 ? 18.344 -6.126 4.548 1.00 48.19 89 SER A CA 1
ATOM 669 C C . SER A 1 89 ? 19.139 -6.801 5.664 1.00 48.19 89 SER A C 1
ATOM 671 O O . SER A 1 89 ? 20.342 -7.025 5.550 1.00 48.19 89 SER A O 1
ATOM 673 N N . LYS A 1 90 ? 18.489 -7.087 6.791 1.00 45.25 90 LYS A N 1
ATOM 674 C CA . LYS A 1 90 ? 18.987 -8.124 7.678 1.00 45.25 90 LYS A CA 1
ATOM 675 C C . LYS A 1 90 ? 18.757 -9.436 6.930 1.00 45.25 90 LYS A C 1
ATOM 677 O O . LYS A 1 90 ? 17.596 -9.731 6.633 1.00 45.25 90 LYS A O 1
ATOM 682 N N . PRO A 1 91 ? 19.815 -10.174 6.555 1.00 50.16 91 PRO A N 1
ATOM 683 C CA . PRO A 1 91 ? 19.616 -11.551 6.155 1.00 50.16 91 PRO A CA 1
ATOM 684 C C . PRO A 1 91 ? 19.003 -12.253 7.369 1.00 50.16 91 PRO A C 1
ATOM 686 O O . PRO A 1 91 ? 19.357 -11.949 8.513 1.00 50.16 91 PRO A O 1
ATOM 689 N N . TRP A 1 92 ? 18.014 -13.097 7.116 1.00 49.44 92 TRP A N 1
ATOM 690 C CA . TRP A 1 92 ? 17.664 -14.123 8.085 1.00 49.44 92 TRP A CA 1
ATOM 691 C C . TRP A 1 92 ? 18.904 -14.963 8.390 1.00 49.44 92 TRP A C 1
ATOM 693 O O . TRP A 1 92 ? 19.695 -15.180 7.440 1.00 49.44 92 TRP A O 1
#

Foldseek 3Di:
DDDDDDDDDDDDDPPPDPPPPPPVPPPPDDQQFPVNLVVCCPPPPDPDDDDDFDDDDDFDPVCVVPVVVRVRVVRSVCVPPDDPPGDPPPDD

Sequence (92 aa):
MAAGCSEAPPPKAASEGPVVGQAGVLPCLELPTYAAACALVNSRYSCLVAGPHRRHIALSPRYLNRKRTGIREQLDAELLRYSERTFQSKPW